Protein AF-A0A7N0SW08-F1 (afdb_monomer_lite)

Structure (mmCIF, N/CA/C/O backbone):
data_AF-A0A7N0SW08-F1
#
_entry.id   AF-A0A7N0SW08-F1
#
loop_
_atom_site.group_PDB
_atom_site.id
_atom_site.type_symbol
_atom_site.label_atom_id
_atom_site.label_alt_id
_atom_site.label_comp_id
_atom_site.label_asym_id
_atom_site.label_entity_id
_atom_site.label_seq_id
_atom_site.pdbx_PDB_ins_code
_a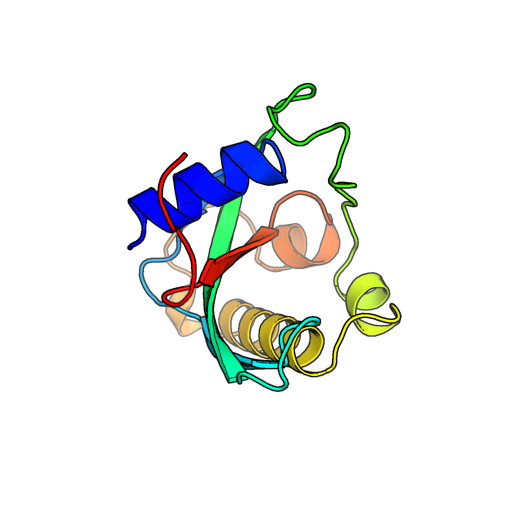tom_site.Cartn_x
_atom_site.Cartn_y
_atom_site.Cartn_z
_atom_site.occupancy
_atom_site.B_iso_or_equiv
_atom_site.auth_seq_id
_atom_site.auth_comp_id
_atom_site.auth_asym_id
_atom_site.auth_atom_id
_atom_site.pdbx_PDB_model_num
ATOM 1 N N . MET A 1 1 ? 12.854 -1.702 10.478 1.00 65.31 1 MET A N 1
ATOM 2 C CA . MET A 1 1 ? 12.070 -2.181 9.313 1.00 65.31 1 MET A CA 1
ATOM 3 C C . MET A 1 1 ? 10.790 -1.375 9.165 1.00 65.31 1 MET A C 1
ATOM 5 O O . MET A 1 1 ? 10.614 -0.785 8.113 1.00 65.31 1 MET A O 1
ATOM 9 N N . GLU A 1 2 ? 9.960 -1.267 10.205 1.00 66.75 2 GLU A N 1
ATOM 10 C CA . GLU A 1 2 ? 8.741 -0.435 10.185 1.00 66.75 2 GLU A CA 1
ATOM 11 C C . GLU A 1 2 ? 9.041 1.047 9.895 1.00 66.75 2 GLU A C 1
ATOM 13 O O . GLU A 1 2 ? 8.487 1.609 8.958 1.00 66.75 2 GLU A O 1
ATOM 18 N N . GLU A 1 3 ? 10.015 1.646 10.590 1.00 73.38 3 GLU A N 1
ATOM 19 C CA . GLU A 1 3 ? 10.443 3.034 10.329 1.00 73.38 3 GLU A CA 1
ATOM 20 C C . GLU A 1 3 ? 10.953 3.245 8.893 1.00 73.38 3 GLU A C 1
ATOM 22 O O . GLU A 1 3 ? 10.741 4.296 8.293 1.00 73.38 3 GLU A O 1
ATOM 27 N N . ALA A 1 4 ? 11.604 2.230 8.311 1.00 75.31 4 ALA A N 1
ATOM 28 C CA . ALA A 1 4 ? 12.097 2.300 6.939 1.00 75.31 4 ALA A CA 1
ATOM 29 C C . ALA A 1 4 ? 10.941 2.272 5.931 1.00 75.31 4 ALA A C 1
ATOM 31 O O . ALA A 1 4 ? 10.920 3.107 5.032 1.00 75.31 4 ALA A O 1
ATOM 32 N N . ALA A 1 5 ? 9.961 1.383 6.128 1.00 71.88 5 ALA A N 1
ATOM 33 C CA . ALA A 1 5 ? 8.755 1.308 5.305 1.00 71.88 5 ALA A CA 1
ATOM 34 C C . ALA A 1 5 ? 7.908 2.590 5.409 1.00 71.88 5 ALA A C 1
ATOM 36 O O . ALA A 1 5 ? 7.363 3.057 4.409 1.00 71.88 5 ALA A O 1
ATOM 37 N N . GLN A 1 6 ? 7.832 3.193 6.600 1.00 75.81 6 GLN A N 1
ATOM 38 C CA . GLN A 1 6 ? 7.120 4.454 6.813 1.00 75.81 6 GLN A CA 1
ATOM 39 C C . GLN A 1 6 ? 7.823 5.624 6.112 1.00 75.81 6 GLN A C 1
ATOM 41 O O . GLN A 1 6 ? 7.172 6.406 5.418 1.00 75.81 6 GLN A O 1
ATOM 46 N N . ARG A 1 7 ? 9.156 5.714 6.229 1.00 78.69 7 ARG A N 1
ATOM 47 C CA . ARG A 1 7 ? 9.948 6.730 5.524 1.00 78.69 7 ARG A CA 1
ATOM 48 C C . ARG A 1 7 ? 9.835 6.584 4.008 1.00 78.69 7 ARG A C 1
ATOM 50 O O . ARG A 1 7 ? 9.587 7.576 3.337 1.00 78.69 7 ARG A O 1
ATOM 57 N N . GLU A 1 8 ? 9.962 5.369 3.478 1.00 78.19 8 GLU A N 1
ATOM 58 C CA . GLU A 1 8 ? 9.834 5.120 2.034 1.00 78.19 8 GLU A CA 1
ATOM 59 C C . GLU A 1 8 ? 8.452 5.483 1.514 1.00 78.19 8 GLU A C 1
ATOM 61 O O . GLU A 1 8 ? 8.331 6.143 0.491 1.00 78.19 8 GLU A O 1
ATOM 66 N N . THR A 1 9 ? 7.404 5.144 2.258 1.00 79.75 9 THR A N 1
ATOM 67 C CA . THR A 1 9 ? 6.043 5.489 1.849 1.00 79.75 9 THR A CA 1
ATOM 68 C C . THR A 1 9 ? 5.814 7.009 1.828 1.00 79.75 9 THR A C 1
ATOM 70 O O . THR A 1 9 ? 5.134 7.529 0.939 1.00 79.75 9 THR A O 1
ATOM 73 N N . SER A 1 10 ? 6.431 7.744 2.755 1.00 81.12 10 SER A N 1
ATOM 74 C CA . SER A 1 10 ? 6.435 9.210 2.743 1.00 81.12 10 SER A CA 1
ATOM 75 C C . SER A 1 10 ? 7.232 9.776 1.558 1.00 81.12 10 SER A C 1
ATOM 77 O O . SER A 1 10 ? 6.755 10.672 0.863 1.00 81.12 10 SER A O 1
ATOM 79 N N . GLU A 1 11 ? 8.413 9.226 1.271 1.00 81.62 11 GLU A N 1
ATOM 80 C CA . GLU A 1 11 ? 9.281 9.679 0.176 1.00 81.62 11 GLU A CA 1
ATOM 81 C C . GLU A 1 11 ? 8.678 9.395 -1.209 1.00 81.62 11 GLU A C 1
ATOM 83 O O . GLU A 1 11 ? 8.686 10.285 -2.061 1.00 81.62 11 GLU A O 1
ATOM 88 N N . GLU A 1 12 ? 8.112 8.201 -1.416 1.00 79.00 12 GLU A N 1
ATOM 89 C CA . GLU A 1 12 ? 7.611 7.719 -2.711 1.00 79.00 12 GLU A CA 1
ATOM 90 C C . GLU A 1 12 ? 6.157 8.115 -2.996 1.00 79.00 12 GLU A C 1
ATOM 92 O O . GLU A 1 12 ? 5.792 8.375 -4.147 1.00 79.00 12 GLU A O 1
ATOM 97 N N . ALA A 1 13 ? 5.314 8.149 -1.962 1.00 78.62 13 ALA A N 1
ATOM 98 C CA . ALA A 1 13 ? 3.874 8.355 -2.101 1.00 78.62 13 ALA A CA 1
ATOM 99 C C . ALA A 1 13 ? 3.333 9.510 -1.250 1.00 78.62 13 ALA A C 1
ATOM 101 O O . ALA A 1 13 ? 2.165 9.870 -1.405 1.00 78.62 13 ALA A O 1
ATOM 102 N N . GLY A 1 14 ? 4.133 10.115 -0.369 1.00 83.31 14 GLY A N 1
ATOM 103 C CA . GLY A 1 14 ? 3.680 11.224 0.469 1.00 83.31 14 GLY A CA 1
ATOM 104 C C . GLY A 1 14 ? 2.534 10.848 1.398 1.00 83.31 14 GLY A C 1
ATOM 105 O O . GLY A 1 14 ? 1.667 11.686 1.632 1.00 83.31 14 GLY A O 1
ATOM 106 N N . VAL A 1 15 ? 2.458 9.595 1.852 1.00 83.25 15 VAL A N 1
ATOM 107 C CA . VAL A 1 15 ? 1.436 9.159 2.811 1.00 83.25 15 VAL A CA 1
ATOM 108 C C . VAL A 1 15 ? 2.094 8.669 4.093 1.00 83.25 15 VAL A C 1
ATOM 110 O O . VAL A 1 15 ? 3.158 8.050 4.070 1.00 83.25 15 VAL A O 1
ATOM 113 N N . ALA A 1 16 ? 1.461 8.975 5.217 1.00 81.44 16 ALA A N 1
ATOM 114 C CA . ALA A 1 16 ? 1.899 8.577 6.540 1.00 81.44 16 ALA A CA 1
ATOM 115 C C . ALA A 1 16 ? 0.733 7.948 7.300 1.00 81.44 16 ALA A C 1
ATOM 117 O O . ALA A 1 16 ? -0.443 8.223 7.050 1.00 81.44 16 ALA A O 1
ATOM 118 N N . GLY A 1 17 ? 1.072 7.078 8.241 1.00 79.12 17 GLY A N 1
ATOM 119 C CA . GLY A 1 17 ? 0.083 6.491 9.121 1.00 79.12 17 GLY A CA 1
ATOM 120 C C . GLY A 1 17 ? 0.603 5.307 9.907 1.00 79.12 17 GLY A C 1
ATOM 121 O O . GLY A 1 17 ? 1.812 5.185 10.126 1.00 79.12 17 GLY A O 1
ATOM 122 N N . GLU A 1 18 ? -0.319 4.462 10.350 1.00 78.19 18 GLU A N 1
ATOM 123 C CA . GLU A 1 18 ? -0.028 3.348 11.244 1.00 78.19 18 GLU A CA 1
ATOM 124 C C . GLU A 1 18 ? 0.221 2.067 10.447 1.00 78.19 18 GLU A C 1
ATOM 126 O O . GLU A 1 18 ? -0.656 1.574 9.736 1.00 78.19 18 GLU A O 1
ATOM 131 N N . LEU A 1 19 ? 1.433 1.522 10.560 1.00 74.00 19 LEU A N 1
ATOM 132 C CA . LEU A 1 19 ? 1.746 0.197 10.032 1.00 74.00 19 LEU A CA 1
ATOM 133 C C . LEU A 1 19 ? 1.152 -0.869 10.953 1.00 74.00 19 LEU A C 1
ATOM 135 O O . LEU A 1 19 ? 1.274 -0.784 12.177 1.00 74.00 19 LEU A O 1
ATOM 139 N N . ASP A 1 20 ? 0.556 -1.904 10.369 1.00 72.50 20 ASP A N 1
ATOM 140 C CA . ASP A 1 20 ? 0.247 -3.113 11.129 1.00 72.50 20 ASP A CA 1
ATOM 141 C C . ASP A 1 20 ? 1.564 -3.775 11.573 1.00 72.50 20 ASP A C 1
ATOM 143 O O . ASP A 1 20 ? 2.520 -3.891 10.798 1.00 72.50 20 ASP A O 1
ATOM 147 N N . ARG A 1 21 ? 1.598 -4.245 12.824 1.00 68.12 21 ARG A N 1
ATOM 148 C CA . ARG A 1 21 ? 2.751 -4.941 13.417 1.00 68.12 21 ARG A CA 1
ATOM 149 C C . ARG A 1 21 ? 3.084 -6.232 12.675 1.00 68.12 21 ARG A C 1
ATOM 151 O O . ARG A 1 21 ? 4.213 -6.716 12.729 1.00 68.12 21 ARG A O 1
ATOM 158 N N . GLU A 1 22 ? 2.105 -6.828 11.997 1.00 75.44 22 GLU A N 1
ATOM 159 C CA . GLU A 1 22 ? 2.319 -8.041 11.219 1.00 75.44 22 GLU A CA 1
ATOM 160 C C . GLU A 1 22 ? 2.381 -7.768 9.720 1.00 75.44 22 GLU A C 1
ATOM 162 O O . GLU A 1 22 ? 1.379 -7.460 9.074 1.00 75.44 22 GLU A O 1
ATOM 167 N N . ARG A 1 23 ? 3.562 -8.021 9.143 1.00 79.56 23 ARG A N 1
ATOM 168 C CA . ARG A 1 23 ? 3.755 -8.072 7.689 1.00 79.56 23 ARG A CA 1
ATOM 169 C C . ARG A 1 23 ? 2.736 -9.001 7.024 1.00 79.56 23 ARG A C 1
ATOM 171 O O . ARG A 1 23 ? 2.409 -10.070 7.548 1.00 79.56 23 ARG A O 1
ATOM 178 N N . LEU A 1 24 ? 2.300 -8.632 5.824 1.00 79.44 24 LEU A N 1
ATOM 179 C CA . LEU A 1 24 ? 1.425 -9.474 5.004 1.00 79.44 24 LEU A CA 1
ATOM 180 C C . LEU A 1 24 ? 2.165 -10.706 4.488 1.00 79.44 24 LEU A C 1
ATOM 182 O O . LEU A 1 24 ? 1.588 -11.784 4.370 1.00 79.44 24 LEU A O 1
ATOM 186 N N . GLY A 1 25 ? 3.452 -10.544 4.189 1.00 81.38 25 GLY A N 1
ATOM 187 C CA . GLY A 1 25 ? 4.271 -11.591 3.607 1.00 81.38 25 GLY A CA 1
ATOM 188 C C . GLY A 1 25 ? 5.523 -11.041 2.940 1.00 81.38 25 GLY A C 1
ATOM 189 O O . GLY A 1 25 ? 5.885 -9.872 3.099 1.00 81.38 25 GLY A O 1
ATOM 190 N N . LYS A 1 26 ? 6.181 -11.927 2.199 1.00 83.25 26 LYS A N 1
ATOM 191 C CA . LYS A 1 26 ? 7.357 -11.634 1.388 1.00 83.25 26 LYS A CA 1
ATOM 192 C C . LYS A 1 26 ? 7.035 -11.982 -0.056 1.00 83.25 26 LYS A C 1
ATOM 194 O O . LYS A 1 26 ? 6.574 -13.091 -0.321 1.00 83.25 26 LYS A O 1
ATOM 199 N N . TRP A 1 27 ? 7.308 -11.061 -0.967 1.00 82.19 27 TRP A N 1
ATOM 200 C CA . TRP A 1 27 ? 7.123 -11.266 -2.396 1.00 82.19 27 TRP A CA 1
ATOM 201 C C . TRP A 1 27 ? 8.432 -11.044 -3.131 1.00 82.19 27 TRP A C 1
ATOM 203 O O . TRP A 1 27 ? 9.118 -10.047 -2.919 1.00 82.19 27 TRP A O 1
ATOM 213 N N . CYS A 1 28 ? 8.763 -11.976 -4.018 1.00 74.81 28 CYS A N 1
ATOM 214 C CA . CYS A 1 28 ? 9.925 -11.843 -4.879 1.00 74.81 28 CYS A CA 1
ATOM 215 C C . CYS A 1 28 ? 9.505 -11.175 -6.191 1.00 74.81 28 CYS A C 1
ATOM 217 O O . CYS A 1 28 ? 8.587 -11.650 -6.865 1.00 74.81 28 CYS A O 1
ATOM 219 N N . TYR A 1 29 ? 10.192 -10.104 -6.579 1.00 72.50 29 TYR A N 1
ATOM 220 C CA . TYR A 1 29 ? 10.012 -9.459 -7.877 1.00 72.50 29 TYR A CA 1
ATOM 221 C C . TYR A 1 29 ? 11.340 -9.382 -8.622 1.00 72.50 29 TYR A C 1
ATOM 223 O O . TYR A 1 29 ? 12.410 -9.302 -8.029 1.00 72.50 29 TYR A O 1
ATOM 231 N N . LYS A 1 30 ? 11.286 -9.438 -9.952 1.00 65.06 30 LYS A N 1
ATOM 232 C CA . LYS A 1 30 ? 12.488 -9.307 -10.779 1.00 65.06 30 LYS A CA 1
ATOM 233 C C . LYS A 1 30 ? 12.762 -7.830 -11.034 1.00 65.06 30 LYS A C 1
ATOM 235 O O . LYS A 1 30 ? 11.891 -7.126 -11.546 1.00 65.06 30 LYS A O 1
ATOM 240 N N . GLY A 1 31 ? 13.961 -7.376 -10.678 1.00 62.50 31 GLY A N 1
ATOM 241 C CA . GLY A 1 31 ? 14.428 -6.027 -10.982 1.00 62.50 31 GLY A CA 1
ATOM 242 C C . GLY A 1 31 ? 14.623 -5.841 -12.488 1.00 62.50 31 GLY A C 1
ATOM 243 O O . GLY A 1 31 ? 14.931 -6.795 -13.207 1.00 62.50 31 GLY A O 1
ATOM 244 N N . LYS A 1 32 ? 14.454 -4.605 -12.977 1.00 55.78 32 LYS A N 1
ATOM 245 C CA . LYS A 1 32 ? 14.555 -4.284 -14.413 1.00 55.78 32 LYS A CA 1
ATOM 246 C C . LYS A 1 32 ? 15.954 -4.509 -14.993 1.00 55.78 32 LYS A C 1
ATOM 248 O O . LYS A 1 32 ? 16.064 -4.705 -16.197 1.00 55.78 32 LYS A O 1
ATOM 253 N N . THR A 1 33 ? 16.999 -4.469 -14.168 1.00 54.31 33 THR A N 1
ATOM 254 C CA . THR A 1 33 ? 18.351 -4.262 -14.697 1.00 54.31 33 THR A CA 1
ATOM 255 C C . THR A 1 33 ? 19.143 -5.550 -14.912 1.00 54.31 33 THR A C 1
ATOM 257 O O . THR A 1 33 ? 19.842 -5.611 -15.905 1.00 54.31 33 THR A O 1
ATOM 260 N N . ASN A 1 34 ? 19.019 -6.602 -14.088 1.00 55.84 34 ASN A N 1
ATOM 261 C CA . ASN A 1 34 ? 19.964 -7.740 -14.162 1.00 55.84 34 ASN A CA 1
ATOM 262 C C . ASN A 1 34 ? 19.367 -9.137 -13.879 1.00 55.84 34 ASN A C 1
ATOM 264 O O . ASN A 1 34 ? 20.103 -10.068 -13.566 1.00 55.84 34 ASN A O 1
ATOM 268 N N . GLY A 1 35 ? 18.040 -9.318 -13.917 1.00 56.81 35 GLY A N 1
ATOM 269 C CA . GLY A 1 35 ? 17.426 -10.610 -13.550 1.00 56.81 35 GLY A CA 1
ATOM 270 C C . GLY A 1 35 ? 17.584 -10.981 -12.066 1.00 56.81 35 GLY A C 1
ATOM 271 O O . GLY A 1 35 ? 17.217 -12.085 -11.660 1.00 56.81 35 GLY A O 1
ATOM 272 N N . ILE A 1 36 ? 18.090 -10.046 -11.258 1.00 61.91 36 ILE A N 1
ATOM 273 C CA . ILE A 1 36 ? 18.183 -10.154 -9.806 1.00 61.91 36 ILE A CA 1
ATOM 274 C C . ILE A 1 36 ? 16.757 -10.208 -9.259 1.00 61.91 36 ILE A C 1
ATOM 276 O O . ILE A 1 36 ? 15.904 -9.380 -9.596 1.00 61.91 36 ILE A O 1
ATOM 280 N N . SER A 1 37 ? 16.488 -11.241 -8.465 1.00 65.06 37 SER A N 1
ATOM 281 C CA . SER A 1 37 ? 15.238 -11.355 -7.723 1.00 65.06 37 SER A CA 1
ATOM 282 C C . SER A 1 37 ? 15.387 -10.543 -6.444 1.00 65.06 37 SER A C 1
ATOM 284 O O . SER A 1 37 ? 16.209 -10.877 -5.597 1.00 65.06 37 SER A O 1
ATOM 286 N N . HIS A 1 38 ? 14.621 -9.466 -6.347 1.00 71.38 38 HIS A N 1
ATOM 287 C CA . HIS A 1 38 ? 14.498 -8.643 -5.155 1.00 71.38 38 HIS A CA 1
ATOM 288 C C . HIS A 1 38 ? 13.409 -9.225 -4.264 1.00 71.38 38 HIS A C 1
ATOM 290 O O . HIS A 1 38 ? 12.412 -9.762 -4.758 1.00 71.38 38 HIS A O 1
ATOM 296 N N . GLU A 1 39 ? 13.596 -9.115 -2.955 1.00 74.19 39 GLU A N 1
ATOM 297 C CA . GLU A 1 39 ? 12.607 -9.529 -1.971 1.00 74.19 39 GLU A CA 1
ATOM 298 C C . GLU A 1 39 ? 11.992 -8.284 -1.340 1.00 74.19 39 GLU A C 1
ATOM 300 O O . GLU A 1 39 ? 12.646 -7.570 -0.583 1.00 74.19 39 GLU A O 1
ATOM 305 N N . GLY A 1 40 ? 10.722 -8.039 -1.659 1.00 74.19 40 GLY A N 1
ATOM 306 C CA . GLY A 1 40 ? 9.924 -6.987 -1.052 1.00 74.19 40 GLY A CA 1
ATOM 307 C C . GLY A 1 40 ? 9.086 -7.545 0.092 1.00 74.19 40 GLY A C 1
ATOM 308 O O . GLY A 1 40 ? 8.328 -8.506 -0.085 1.00 74.19 40 GLY A O 1
ATOM 309 N N . TYR A 1 41 ? 9.189 -6.931 1.264 1.00 78.94 41 TYR A N 1
ATOM 310 C CA . TYR A 1 41 ? 8.242 -7.167 2.353 1.00 78.94 41 TYR A CA 1
ATOM 311 C C . TYR A 1 41 ? 7.094 -6.179 2.239 1.00 78.94 41 TYR A C 1
ATOM 313 O O . TYR A 1 41 ? 7.354 -4.992 2.079 1.00 78.94 41 TYR A O 1
ATOM 321 N N . MET A 1 42 ? 5.850 -6.658 2.341 1.00 81.00 42 MET A N 1
ATOM 322 C CA . MET A 1 42 ? 4.673 -5.783 2.299 1.00 81.00 42 MET A CA 1
ATOM 323 C C . MET A 1 42 ? 4.048 -5.656 3.678 1.00 81.00 42 MET A C 1
ATOM 325 O O . MET A 1 42 ? 3.806 -6.663 4.358 1.00 81.00 42 MET A O 1
ATOM 329 N N . TYR A 1 43 ? 3.732 -4.422 4.043 1.00 77.69 43 TYR A N 1
ATOM 330 C CA . TYR A 1 43 ? 3.030 -4.084 5.269 1.00 77.69 43 TYR A CA 1
ATOM 331 C C . TYR A 1 43 ? 1.711 -3.377 4.940 1.00 77.69 43 TYR A C 1
ATOM 333 O O . TYR A 1 43 ? 1.685 -2.538 4.034 1.00 77.69 43 TYR A O 1
ATOM 341 N N . PRO A 1 44 ? 0.617 -3.696 5.657 1.00 79.25 44 PRO A N 1
ATOM 342 C CA . PRO A 1 44 ? -0.571 -2.857 5.64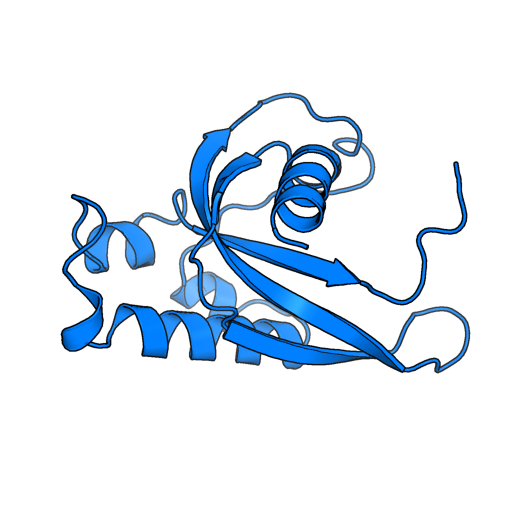2 1.00 79.25 44 PRO A CA 1
ATOM 343 C C . PRO A 1 44 ? -0.216 -1.528 6.303 1.00 79.25 44 PRO A C 1
ATOM 345 O O . PRO A 1 44 ? 0.196 -1.519 7.464 1.00 79.25 44 PRO A O 1
ATOM 348 N N . LEU A 1 45 ? -0.383 -0.425 5.583 1.00 79.88 45 LEU A N 1
ATOM 349 C CA . LEU A 1 45 ? -0.322 0.911 6.159 1.00 79.88 45 LEU A CA 1
ATOM 350 C C . LEU A 1 45 ? -1.727 1.505 6.182 1.00 79.88 45 LEU A C 1
ATOM 352 O O . LEU A 1 45 ? -2.329 1.716 5.127 1.00 79.88 45 LEU A O 1
ATOM 356 N N . PHE A 1 46 ? -2.214 1.803 7.382 1.00 79.25 46 PHE A N 1
ATOM 357 C CA . PHE A 1 46 ? -3.407 2.607 7.596 1.00 79.25 46 PHE A CA 1
ATOM 358 C C . PHE A 1 46 ? -3.033 4.068 7.449 1.00 79.25 46 PHE A C 1
ATOM 360 O O . PHE A 1 46 ? -2.388 4.635 8.326 1.00 79.25 46 PHE A O 1
ATOM 367 N N . VAL A 1 47 ? -3.407 4.664 6.324 1.00 79.38 47 VAL A N 1
ATOM 368 C CA . VAL A 1 47 ? -3.066 6.051 6.024 1.00 79.38 47 VAL A CA 1
ATOM 369 C C . VAL A 1 47 ? -3.933 6.969 6.873 1.00 79.38 47 VAL A C 1
ATOM 371 O O . VAL A 1 47 ? -5.156 6.982 6.743 1.00 79.38 47 VAL A O 1
ATOM 374 N N . THR A 1 48 ? -3.283 7.724 7.753 1.00 78.19 48 THR A N 1
ATOM 375 C CA . THR A 1 48 ? -3.919 8.737 8.601 1.00 78.19 48 THR A CA 1
ATOM 376 C C . THR A 1 48 ? -3.672 10.141 8.069 1.00 78.19 48 THR A C 1
ATOM 378 O O . THR A 1 48 ? -4.487 11.028 8.308 1.00 78.19 48 THR A O 1
ATOM 381 N N . ASP A 1 49 ? -2.580 10.332 7.325 1.00 80.81 49 ASP A N 1
ATOM 382 C CA . ASP A 1 49 ? -2.189 11.612 6.755 1.00 80.81 49 ASP A CA 1
ATOM 383 C C . ASP A 1 49 ? -1.665 11.446 5.323 1.00 80.81 49 ASP A C 1
ATOM 385 O O . ASP A 1 49 ? -0.971 10.481 4.988 1.00 80.81 49 ASP A O 1
ATOM 389 N N . GLN A 1 50 ? -2.010 12.399 4.461 1.00 85.50 50 GLN A N 1
ATOM 390 C CA . GLN A 1 50 ? -1.530 12.452 3.087 1.00 85.50 50 GLN A CA 1
ATOM 391 C C . GLN A 1 50 ? -1.040 13.858 2.756 1.00 85.50 50 GLN A C 1
ATOM 393 O O . GLN A 1 50 ? -1.775 14.839 2.841 1.00 85.50 50 GLN A O 1
ATOM 398 N N . SER A 1 51 ? 0.194 13.947 2.283 1.00 82.50 51 SER A N 1
ATOM 399 C CA . SER A 1 51 ? 0.759 15.178 1.754 1.00 82.50 51 SER A CA 1
ATOM 400 C C . SER A 1 51 ? 0.410 15.348 0.273 1.00 82.50 51 SER A C 1
ATOM 402 O O . SER A 1 51 ? 0.401 14.393 -0.517 1.00 82.50 51 SER A O 1
ATOM 404 N N . GLU A 1 52 ? 0.125 16.588 -0.128 1.00 79.50 52 GLU A N 1
ATOM 405 C CA . GLU A 1 52 ? -0.077 16.959 -1.535 1.00 79.50 52 GLU A CA 1
ATOM 406 C C . GLU A 1 52 ? 1.250 17.075 -2.298 1.00 79.50 52 GLU A C 1
ATOM 408 O O . GLU A 1 52 ? 1.274 16.964 -3.525 1.00 79.50 52 GLU A O 1
ATOM 413 N N . THR A 1 53 ? 2.360 17.268 -1.586 1.00 77.50 53 THR A N 1
ATOM 414 C CA . THR A 1 53 ? 3.723 17.376 -2.121 1.00 77.50 53 THR A CA 1
ATOM 415 C C . THR A 1 53 ? 4.642 16.402 -1.397 1.00 77.50 53 THR A C 1
ATOM 417 O O . THR A 1 53 ? 4.648 16.382 -0.170 1.00 77.50 53 THR A O 1
ATOM 420 N N . TRP A 1 54 ? 5.428 15.622 -2.138 1.00 85.62 54 TRP A N 1
ATOM 421 C CA . TRP A 1 54 ? 6.388 14.669 -1.577 1.00 85.62 54 TRP A CA 1
ATOM 422 C C . TRP A 1 54 ? 7.655 14.585 -2.444 1.00 85.62 54 TRP A C 1
ATOM 424 O O . TRP A 1 54 ? 7.600 14.983 -3.614 1.00 85.62 54 TRP A O 1
ATOM 434 N N . PRO A 1 55 ? 8.787 14.106 -1.890 1.00 75.31 55 PRO A N 1
ATOM 435 C CA . PRO A 1 55 ? 10.097 14.142 -2.547 1.00 75.31 55 PRO A CA 1
ATOM 436 C C . PRO A 1 55 ? 10.115 13.523 -3.953 1.00 75.31 55 PRO A C 1
ATOM 438 O O . PRO A 1 55 ? 10.677 14.115 -4.873 1.00 75.31 55 PRO A O 1
ATOM 441 N N . GLU A 1 56 ? 9.434 12.390 -4.154 1.00 82.06 56 GLU A N 1
ATOM 442 C CA . GLU A 1 56 ? 9.378 11.683 -5.443 1.00 82.06 56 GLU A CA 1
ATOM 443 C C . GLU A 1 56 ? 8.120 11.963 -6.280 1.00 82.06 56 GLU A C 1
ATOM 445 O O . GLU A 1 56 ? 7.821 11.241 -7.232 1.00 82.06 56 GLU A O 1
ATOM 450 N N . LYS A 1 57 ? 7.363 13.029 -5.997 1.00 76.50 57 LYS A N 1
ATOM 451 C CA . LYS A 1 57 ? 6.118 13.332 -6.736 1.00 76.50 57 LYS A CA 1
ATOM 452 C C . LYS A 1 57 ? 6.313 13.473 -8.251 1.00 76.50 57 LYS A C 1
ATOM 454 O O . LYS A 1 57 ? 5.385 13.248 -9.023 1.00 76.50 57 LYS A O 1
ATOM 459 N N . ASN A 1 58 ? 7.519 13.835 -8.681 1.00 77.00 58 ASN A N 1
ATOM 460 C CA . ASN A 1 58 ? 7.865 13.985 -10.095 1.00 77.00 58 ASN A CA 1
ATOM 461 C C . ASN A 1 58 ? 8.252 12.659 -10.777 1.00 77.00 58 ASN A C 1
ATOM 463 O O . ASN A 1 58 ? 8.282 12.593 -12.003 1.00 77.00 58 ASN A O 1
ATOM 467 N N . THR A 1 59 ? 8.555 11.612 -10.007 1.00 73.25 59 THR A N 1
ATOM 468 C CA . THR A 1 59 ? 9.004 10.296 -10.498 1.00 73.25 59 THR A CA 1
ATOM 469 C C . THR A 1 59 ? 7.989 9.184 -10.228 1.00 73.25 59 THR A C 1
ATOM 471 O O . THR A 1 59 ? 8.012 8.153 -10.905 1.00 73.25 59 THR A O 1
ATOM 474 N N . ARG A 1 60 ? 7.073 9.388 -9.275 1.00 75.44 60 ARG A N 1
ATOM 475 C CA . ARG A 1 60 ? 6.067 8.420 -8.826 1.00 75.44 60 ARG A CA 1
ATOM 476 C C . ARG A 1 60 ? 4.664 9.013 -8.923 1.00 75.44 60 ARG A C 1
ATOM 478 O O . ARG A 1 60 ? 4.412 10.131 -8.485 1.00 75.44 60 ARG A O 1
ATOM 485 N N . ILE A 1 61 ? 3.726 8.228 -9.451 1.00 74.44 61 ILE A N 1
ATOM 486 C CA . ILE A 1 61 ? 2.305 8.591 -9.490 1.00 74.44 61 ILE A CA 1
ATOM 487 C C . ILE A 1 61 ? 1.594 7.851 -8.358 1.00 74.44 61 ILE A C 1
ATOM 489 O O . ILE A 1 61 ? 1.558 6.621 -8.350 1.00 74.44 61 ILE A O 1
ATOM 493 N N . ARG A 1 62 ? 0.999 8.603 -7.428 1.00 82.31 62 ARG A N 1
ATOM 494 C CA . ARG A 1 62 ? 0.078 8.059 -6.424 1.00 82.31 62 ARG A CA 1
ATOM 495 C C . ARG A 1 62 ? -1.323 7.984 -7.016 1.00 82.31 62 ARG A C 1
ATOM 497 O O . ARG A 1 62 ? -1.855 8.997 -7.466 1.00 82.31 62 ARG A O 1
ATOM 504 N N . ILE A 1 63 ? -1.928 6.802 -6.966 1.00 79.19 63 ILE A N 1
ATOM 505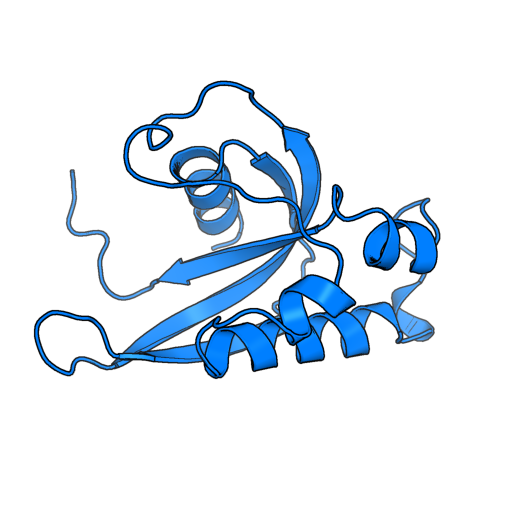 C CA . ILE A 1 63 ? -3.320 6.590 -7.358 1.00 79.19 63 ILE A CA 1
ATOM 506 C C . ILE A 1 63 ? -4.021 5.875 -6.211 1.00 79.19 63 ILE A C 1
ATOM 508 O O . ILE A 1 63 ? -3.602 4.795 -5.799 1.00 79.19 63 ILE A O 1
ATOM 512 N N . TRP A 1 64 ? -5.086 6.488 -5.710 1.00 80.94 64 TRP A N 1
ATOM 513 C CA . TRP A 1 64 ? -6.028 5.838 -4.812 1.00 80.94 64 TRP A CA 1
ATOM 514 C C . TRP A 1 64 ? -6.997 5.009 -5.647 1.00 80.94 64 TRP A C 1
ATOM 516 O O . TRP A 1 64 ? -7.573 5.512 -6.612 1.00 80.94 64 TRP A O 1
ATOM 526 N N . MET A 1 65 ? -7.129 3.730 -5.317 1.00 77.00 65 MET A N 1
ATOM 527 C CA . MET A 1 65 ? -7.962 2.793 -6.063 1.00 77.00 65 MET A CA 1
ATOM 528 C C . MET A 1 65 ? -8.777 1.965 -5.085 1.00 77.00 65 MET A C 1
ATOM 530 O O . MET A 1 65 ? -8.290 1.583 -4.018 1.00 77.00 65 MET A O 1
ATOM 534 N N . LYS A 1 66 ? -10.009 1.637 -5.466 1.00 80.19 66 LYS A N 1
ATOM 535 C CA . LYS A 1 66 ? -10.788 0.638 -4.733 1.00 80.19 66 LYS A CA 1
ATOM 536 C C . LYS A 1 66 ? -10.174 -0.738 -4.928 1.00 80.19 66 LYS A C 1
ATOM 538 O O . LYS A 1 66 ? -9.529 -1.009 -5.940 1.00 80.19 66 LYS A O 1
ATOM 543 N N . VAL A 1 67 ? -10.440 -1.642 -3.992 1.00 77.00 67 VAL A N 1
ATOM 544 C CA . VAL A 1 67 ? -9.938 -3.019 -4.067 1.00 77.00 67 VAL A CA 1
ATOM 545 C C . VAL A 1 67 ? -10.318 -3.712 -5.379 1.00 77.00 67 VAL A C 1
ATOM 547 O O . VAL A 1 67 ? -9.471 -4.356 -5.998 1.00 77.00 67 VAL A O 1
ATOM 550 N N . ASP A 1 68 ? -11.550 -3.537 -5.851 1.00 79.94 68 ASP A N 1
ATOM 551 C CA . ASP A 1 68 ? -11.995 -4.157 -7.102 1.00 79.94 68 ASP A CA 1
ATOM 552 C C . ASP A 1 68 ? -11.299 -3.557 -8.335 1.00 79.94 68 ASP A C 1
ATOM 554 O O . ASP A 1 68 ? -10.940 -4.280 -9.267 1.00 79.94 68 ASP A O 1
ATOM 558 N N . GLU A 1 69 ? -11.016 -2.253 -8.319 1.00 81.88 69 GLU A N 1
ATOM 559 C CA . GLU A 1 69 ? -10.258 -1.579 -9.382 1.00 81.88 69 GLU A CA 1
ATOM 560 C C . GLU A 1 69 ? -8.792 -2.021 -9.374 1.00 81.88 69 GLU A C 1
ATOM 562 O O . GLU A 1 69 ? -8.202 -2.297 -10.420 1.00 81.88 69 GLU A O 1
ATOM 567 N N . ALA A 1 70 ? -8.208 -2.154 -8.183 1.00 81.44 70 ALA A N 1
ATOM 568 C CA . ALA A 1 70 ? -6.853 -2.636 -7.994 1.00 81.44 70 ALA A CA 1
ATOM 569 C C . ALA A 1 70 ? -6.712 -4.090 -8.490 1.00 81.44 70 ALA A C 1
ATOM 571 O O . ALA A 1 70 ? -5.761 -4.408 -9.209 1.00 81.44 70 ALA A O 1
ATOM 572 N N . ARG A 1 71 ? -7.697 -4.961 -8.235 1.00 80.19 71 ARG A N 1
ATOM 573 C CA . ARG A 1 71 ? -7.749 -6.324 -8.803 1.00 80.19 71 ARG A CA 1
ATOM 574 C C . ARG A 1 71 ? -7.767 -6.325 -10.334 1.00 80.19 71 ARG A C 1
ATOM 576 O O . ARG A 1 71 ? -7.042 -7.109 -10.963 1.00 80.19 71 ARG A O 1
ATOM 583 N N . ALA A 1 72 ? -8.566 -5.437 -10.923 1.00 83.75 72 ALA A N 1
ATOM 584 C CA . ALA A 1 72 ? -8.725 -5.309 -12.370 1.00 83.75 72 ALA A CA 1
ATOM 585 C C . ALA A 1 72 ? -7.522 -4.648 -13.070 1.00 83.75 72 ALA A C 1
ATOM 587 O O . ALA A 1 72 ? -7.299 -4.875 -14.258 1.00 83.75 72 ALA A O 1
ATOM 588 N N . SER A 1 73 ? -6.721 -3.864 -12.347 1.00 80.06 73 SER A N 1
ATOM 589 C CA . SER A 1 73 ? -5.561 -3.154 -12.894 1.00 80.06 73 SER A CA 1
ATOM 590 C C . SER A 1 73 ? -4.482 -4.086 -13.473 1.00 80.06 73 SER A C 1
ATOM 592 O O . SER A 1 73 ? -4.383 -5.269 -13.130 1.00 80.06 73 SER A O 1
ATOM 594 N N . ASN A 1 74 ? -3.597 -3.545 -14.314 1.00 80.75 74 ASN A N 1
ATOM 595 C CA . ASN A 1 74 ? -2.460 -4.281 -14.881 1.00 80.75 74 ASN A CA 1
ATOM 596 C C . ASN A 1 74 ? -1.239 -4.331 -13.935 1.00 80.75 74 ASN A C 1
ATOM 598 O O . ASN A 1 74 ? -0.092 -4.249 -14.375 1.00 80.75 74 ASN A O 1
ATOM 602 N N . MET A 1 75 ? -1.475 -4.412 -12.621 1.00 79.19 75 MET A N 1
ATOM 603 C CA . MET A 1 75 ? -0.400 -4.555 -11.641 1.00 79.19 75 MET A CA 1
ATOM 604 C C . MET A 1 75 ? 0.314 -5.912 -11.775 1.00 79.19 75 MET A C 1
ATOM 606 O O . MET A 1 75 ? -0.316 -6.912 -12.142 1.00 79.19 75 MET A O 1
ATOM 610 N N . PRO A 1 76 ? 1.615 -5.984 -11.432 1.00 78.69 76 PRO A N 1
ATOM 611 C CA . PRO A 1 76 ? 2.353 -7.241 -11.382 1.00 78.69 76 PRO A CA 1
ATOM 612 C C . PRO A 1 76 ? 1.663 -8.290 -10.502 1.00 78.69 76 PRO A C 1
ATOM 614 O O . PRO A 1 76 ? 1.072 -7.966 -9.471 1.00 78.69 76 PRO A O 1
ATOM 617 N N . SER A 1 77 ? 1.789 -9.569 -10.866 1.00 81.94 77 SER A N 1
ATOM 618 C CA . SER A 1 77 ? 1.134 -10.682 -10.159 1.00 81.94 77 SER A CA 1
ATOM 619 C C . SER A 1 77 ? 1.460 -10.728 -8.664 1.00 81.94 77 SER A C 1
ATOM 621 O O . SER A 1 77 ? 0.579 -11.009 -7.857 1.00 81.94 77 SER A O 1
ATOM 623 N N . TRP A 1 78 ? 2.694 -10.400 -8.280 1.00 80.62 78 TRP A N 1
ATOM 624 C CA . TRP A 1 78 ? 3.108 -10.343 -6.879 1.00 80.62 78 TRP A CA 1
ATOM 625 C C . TRP A 1 78 ? 2.371 -9.249 -6.090 1.00 80.62 78 TRP A C 1
ATOM 627 O O . TRP A 1 78 ? 1.999 -9.467 -4.942 1.00 80.62 78 TRP A O 1
ATOM 637 N N . MET A 1 79 ? 2.082 -8.106 -6.716 1.00 79.56 79 MET A N 1
ATOM 638 C CA . MET A 1 79 ? 1.364 -6.996 -6.085 1.00 79.56 79 MET A CA 1
ATOM 639 C C . MET A 1 79 ? -0.122 -7.333 -5.932 1.00 79.56 79 MET A C 1
ATOM 641 O O . MET A 1 79 ? -0.716 -7.062 -4.892 1.00 79.56 79 MET A O 1
ATOM 645 N N . LYS A 1 80 ? -0.701 -8.036 -6.917 1.00 83.12 80 LYS A N 1
ATOM 646 C CA . LYS A 1 80 ? -2.057 -8.597 -6.799 1.00 83.12 80 LYS A CA 1
ATOM 647 C C . LYS A 1 80 ? -2.155 -9.619 -5.664 1.00 83.12 80 LYS A C 1
ATOM 649 O O . LYS A 1 80 ? -3.112 -9.595 -4.904 1.00 83.12 80 LYS A O 1
ATOM 654 N N . GLN A 1 81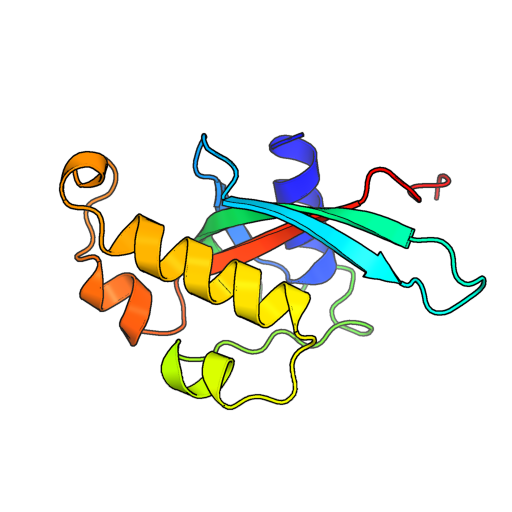 ? -1.154 -10.486 -5.506 1.00 84.81 81 GLN A N 1
ATOM 655 C CA . GLN A 1 81 ? -1.117 -11.443 -4.395 1.00 84.81 81 GLN A CA 1
ATOM 656 C C . GLN A 1 81 ? -0.998 -10.751 -3.031 1.00 84.81 81 GLN A C 1
ATOM 658 O O . GLN A 1 81 ? -1.652 -11.176 -2.082 1.00 84.81 81 GLN A O 1
ATOM 663 N N . ALA A 1 82 ? -0.201 -9.683 -2.929 1.00 83.56 82 ALA A N 1
ATOM 664 C CA . ALA A 1 82 ? -0.114 -8.875 -1.714 1.00 83.56 82 ALA A CA 1
ATOM 665 C C . ALA A 1 82 ? -1.451 -8.205 -1.369 1.00 83.56 82 ALA A C 1
ATOM 667 O O . ALA A 1 82 ? -1.869 -8.235 -0.211 1.00 83.56 82 ALA A O 1
ATOM 668 N N . LEU A 1 83 ? -2.153 -7.683 -2.378 1.00 83.81 83 LEU A N 1
ATOM 669 C CA . LEU A 1 83 ? -3.499 -7.139 -2.228 1.00 83.81 83 LEU A CA 1
ATOM 670 C C . LEU A 1 83 ? -4.497 -8.200 -1.728 1.00 83.81 83 LEU A C 1
ATOM 672 O O . LEU A 1 83 ? -5.244 -7.936 -0.792 1.00 83.81 83 LEU A O 1
ATOM 676 N N . GLU A 1 84 ? -4.496 -9.412 -2.287 1.00 84.44 84 GLU A N 1
ATOM 677 C CA . GLU A 1 84 ? -5.377 -10.487 -1.799 1.00 84.44 84 GLU A CA 1
ATOM 678 C C . GLU A 1 84 ? -5.038 -10.915 -0.368 1.00 84.44 84 GLU A C 1
ATOM 680 O O . GLU A 1 84 ? -5.937 -11.083 0.455 1.00 84.44 84 GLU A O 1
ATOM 685 N N . ALA A 1 85 ? -3.750 -11.047 -0.036 1.00 84.31 85 ALA A N 1
ATOM 686 C CA . ALA A 1 85 ? -3.317 -11.378 1.322 1.00 84.31 85 ALA A CA 1
ATOM 687 C C . ALA A 1 85 ? -3.803 -10.334 2.338 1.00 84.31 85 ALA A C 1
ATOM 689 O O . 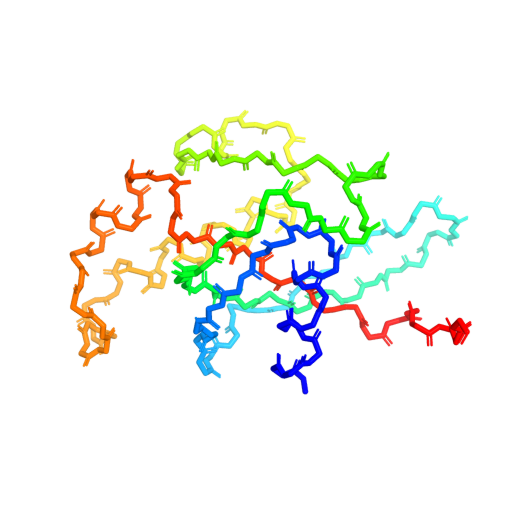ALA A 1 85 ? -4.239 -10.679 3.439 1.00 84.31 85 ALA A O 1
ATOM 690 N N . LEU A 1 86 ? -3.775 -9.061 1.943 1.00 80.81 86 LEU A N 1
ATOM 691 C CA . LEU A 1 86 ? -4.313 -7.959 2.722 1.00 80.81 86 LEU A CA 1
ATOM 692 C C . LEU A 1 86 ? -5.828 -8.059 2.902 1.00 80.81 86 LEU A C 1
ATOM 694 O O . LEU A 1 86 ? -6.312 -7.938 4.023 1.00 80.81 86 LEU A O 1
ATOM 698 N N . ILE A 1 87 ? -6.582 -8.335 1.840 1.00 80.12 87 ILE A N 1
ATOM 699 C CA . ILE A 1 87 ? -8.042 -8.480 1.918 1.00 80.12 87 ILE A CA 1
ATOM 700 C C . ILE A 1 87 ? -8.422 -9.645 2.831 1.00 80.12 87 ILE A C 1
ATOM 702 O O . ILE A 1 87 ? -9.260 -9.477 3.713 1.00 80.12 87 ILE A O 1
ATOM 706 N N . VAL A 1 88 ? -7.767 -10.799 2.684 1.00 82.50 88 VAL A N 1
ATOM 707 C CA . VAL A 1 88 ? -7.972 -11.963 3.560 1.00 82.50 88 VAL A CA 1
ATOM 708 C C . VAL A 1 88 ? -7.663 -11.610 5.016 1.00 82.50 88 VAL A C 1
ATOM 710 O O . VAL A 1 88 ? -8.393 -12.014 5.924 1.00 82.50 88 VAL A O 1
ATOM 713 N N . ARG A 1 89 ? -6.602 -10.829 5.259 1.00 77.94 89 ARG A N 1
ATOM 714 C CA . ARG A 1 89 ? -6.256 -10.354 6.602 1.00 77.94 89 ARG A CA 1
ATOM 715 C C . ARG A 1 89 ? -7.337 -9.441 7.174 1.00 77.94 89 ARG A C 1
ATOM 717 O O . ARG A 1 89 ? -7.739 -9.653 8.314 1.00 77.94 89 ARG A O 1
ATOM 724 N N . LEU A 1 90 ? -7.811 -8.474 6.392 1.00 72.81 90 LEU A N 1
ATOM 725 C CA . LEU A 1 90 ? -8.853 -7.533 6.798 1.00 72.81 90 LEU A CA 1
ATOM 726 C C . LEU A 1 90 ? -10.199 -8.234 7.020 1.00 72.81 90 LEU A C 1
ATOM 728 O O . LEU A 1 90 ? -10.924 -7.888 7.942 1.00 72.81 90 LEU A O 1
ATOM 732 N N . GLN A 1 91 ? -10.523 -9.266 6.240 1.00 71.81 91 GLN A N 1
ATOM 733 C CA . GLN A 1 91 ? -11.737 -10.065 6.418 1.00 71.81 91 GLN A CA 1
ATOM 734 C C . GLN A 1 91 ? -11.698 -10.955 7.671 1.00 71.81 91 GLN A C 1
ATOM 736 O O . GLN A 1 91 ? -12.750 -11.450 8.083 1.00 71.81 91 GLN A O 1
ATOM 741 N N . ASN A 1 92 ? -10.529 -11.158 8.298 1.00 69.38 92 ASN A N 1
ATOM 742 C CA . ASN A 1 92 ? -10.394 -12.034 9.456 1.00 69.38 92 ASN A CA 1
ATOM 743 C C . ASN A 1 92 ? -11.018 -11.414 10.729 1.00 69.38 92 ASN A C 1
ATOM 745 O O . ASN A 1 92 ? -10.497 -10.438 11.278 1.00 69.38 92 ASN A O 1
ATOM 749 N N . PRO A 1 93 ? -12.075 -12.040 11.279 1.00 55.53 93 PRO A N 1
ATOM 750 C CA . PRO A 1 93 ? -12.774 -11.596 12.478 1.00 55.53 93 PRO A CA 1
ATOM 751 C C . PRO A 1 93 ? -11.943 -11.404 13.743 1.00 55.53 93 PRO A C 1
ATOM 753 O O . PRO A 1 93 ? -12.309 -10.631 14.622 1.00 55.53 93 PRO A O 1
ATOM 756 N N . LEU A 1 94 ? -10.865 -12.165 13.882 1.00 54.69 94 LEU A N 1
ATOM 757 C CA . LEU A 1 94 ? -10.114 -12.253 15.134 1.00 54.69 94 LEU A CA 1
ATOM 758 C C . LEU A 1 94 ? -9.075 -11.134 15.273 1.00 54.69 94 LEU A C 1
ATOM 760 O O . LEU A 1 94 ? -8.449 -10.998 16.317 1.00 54.69 94 LEU A O 1
ATOM 764 N N . ARG A 1 95 ? -8.910 -10.320 14.226 1.00 55.84 95 ARG A N 1
ATOM 765 C CA . ARG A 1 95 ? -7.986 -9.179 14.152 1.00 55.84 95 ARG A CA 1
ATOM 766 C C . ARG A 1 95 ? -8.695 -7.830 14.359 1.00 55.84 95 ARG A C 1
ATOM 768 O O . ARG A 1 95 ? -8.056 -6.791 14.289 1.00 55.84 95 ARG A O 1
ATOM 775 N N . ARG A 1 96 ? -10.010 -7.858 14.624 1.00 51.06 96 ARG A N 1
ATOM 776 C CA . ARG A 1 96 ? -10.956 -6.720 14.658 1.00 51.06 96 ARG A CA 1
ATOM 777 C C . ARG A 1 96 ? -10.712 -5.659 15.741 1.00 51.06 96 ARG A C 1
ATOM 779 O O . ARG A 1 96 ? -11.402 -4.648 15.731 1.00 51.06 96 ARG A O 1
ATOM 786 N N . THR A 1 97 ? -9.820 -5.883 16.702 1.00 42.66 97 THR A N 1
ATOM 787 C CA . THR A 1 97 ? -9.812 -5.105 17.958 1.00 42.66 97 THR A CA 1
ATOM 788 C C . THR A 1 97 ? -8.852 -3.919 17.972 1.00 42.66 97 THR A C 1
ATOM 790 O O . THR A 1 97 ? -8.663 -3.310 19.023 1.00 42.66 97 THR A O 1
ATOM 793 N N . VAL A 1 98 ? -8.243 -3.559 16.844 1.00 47.41 98 VAL A N 1
ATOM 794 C CA . VAL A 1 98 ? -7.433 -2.343 16.771 1.00 47.41 98 VAL A CA 1
ATOM 795 C C . VAL A 1 98 ? -7.892 -1.536 15.563 1.00 47.41 98 VAL A C 1
ATOM 797 O O . VAL A 1 98 ? -7.809 -2.006 14.436 1.00 47.41 98 VAL A O 1
ATOM 800 N N . GLN A 1 99 ? -8.347 -0.319 15.854 1.00 44.31 99 GLN A N 1
ATOM 801 C CA . GLN A 1 99 ? -8.721 0.774 14.954 1.00 44.31 99 GLN A CA 1
ATOM 802 C C . GLN A 1 99 ? -10.217 0.889 14.595 1.00 44.31 99 GLN A C 1
ATOM 804 O O . GLN A 1 99 ? -10.834 0.047 13.951 1.00 44.31 99 GLN A O 1
ATOM 809 N N . ASN A 1 100 ? -10.791 2.000 15.069 1.00 43.28 100 ASN A N 1
ATOM 810 C CA . ASN A 1 100 ? -12.187 2.426 14.985 1.00 43.28 100 ASN A CA 1
ATOM 811 C C . ASN A 1 100 ? -12.598 2.829 13.555 1.00 43.28 100 ASN A C 1
ATOM 813 O O . ASN A 1 100 ? -12.864 3.996 13.281 1.00 43.28 100 ASN A O 1
ATOM 817 N N . GLY A 1 101 ? -12.662 1.865 12.645 1.00 52.12 101 GLY A N 1
ATOM 818 C CA . GLY A 1 101 ? -13.222 2.029 11.307 1.00 52.12 101 GLY A CA 1
ATOM 819 C C . GLY A 1 101 ? -13.660 0.669 10.787 1.00 52.12 101 GLY A C 1
ATOM 820 O O . GLY A 1 101 ? -12.924 -0.310 10.905 1.00 52.12 101 GLY A O 1
ATOM 821 N N . THR A 1 102 ? -14.880 0.556 10.269 1.00 52.75 102 THR A N 1
ATOM 822 C CA . THR A 1 102 ? -15.372 -0.726 9.759 1.00 52.75 102 THR A CA 1
ATOM 823 C C . THR A 1 102 ? -14.459 -1.181 8.619 1.00 52.75 102 THR A C 1
ATOM 825 O O . THR A 1 102 ? -14.126 -0.394 7.740 1.00 52.75 102 THR A O 1
ATOM 828 N N . ILE A 1 103 ? -14.073 -2.460 8.579 1.00 54.50 103 ILE A N 1
ATOM 829 C CA . ILE A 1 103 ? -13.266 -3.048 7.486 1.00 54.50 103 ILE A CA 1
ATOM 830 C C . ILE A 1 103 ? -13.837 -2.700 6.100 1.00 54.50 103 ILE A C 1
ATOM 832 O O . ILE A 1 103 ? -13.090 -2.474 5.152 1.00 54.50 103 ILE A O 1
ATOM 836 N N . ASN A 1 104 ? -15.163 -2.603 5.991 1.00 52.34 104 ASN A N 1
ATOM 837 C CA . ASN A 1 104 ? -15.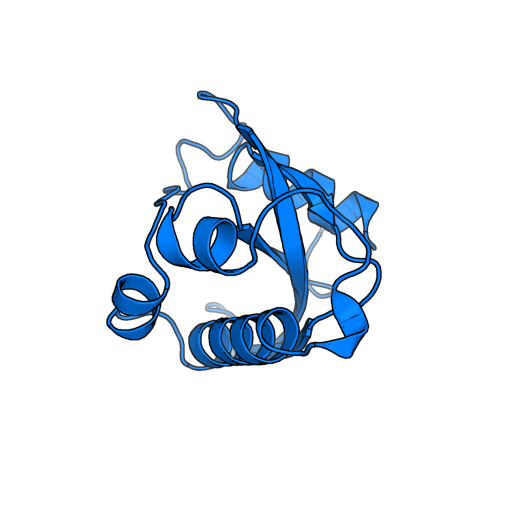834 -2.193 4.763 1.00 52.34 104 ASN A CA 1
ATOM 838 C C . ASN A 1 104 ? -15.505 -0.753 4.357 1.00 52.34 104 ASN A C 1
ATOM 840 O O . ASN A 1 104 ? -15.380 -0.497 3.168 1.00 52.34 104 ASN A O 1
ATOM 844 N N . ASP A 1 105 ? -15.318 0.165 5.299 1.00 55.06 105 ASP A N 1
ATOM 845 C CA . ASP A 1 105 ? -14.929 1.543 4.998 1.00 55.06 105 ASP A CA 1
ATOM 846 C C . ASP A 1 105 ? -13.485 1.588 4.483 1.00 55.06 105 ASP A C 1
ATOM 848 O O . ASP A 1 105 ? -13.197 2.245 3.489 1.00 55.06 105 ASP A O 1
ATOM 852 N N . LEU A 1 106 ? -12.585 0.802 5.078 1.00 58.22 106 LEU A N 1
ATOM 853 C CA . LEU A 1 106 ? -11.177 0.711 4.668 1.00 58.22 106 LEU A CA 1
ATOM 854 C C . LEU A 1 106 ? -11.002 0.098 3.270 1.00 58.22 106 LEU A C 1
ATOM 856 O O . LEU A 1 106 ? -10.190 0.564 2.474 1.00 58.22 106 LEU A O 1
ATOM 860 N N . VAL A 1 107 ? -11.774 -0.948 2.970 1.00 56.72 107 VAL A N 1
ATOM 861 C CA . VAL A 1 107 ? -11.711 -1.694 1.704 1.00 56.72 107 VAL A CA 1
ATOM 862 C C . VAL A 1 107 ? -12.439 -0.956 0.572 1.00 56.72 107 VAL A C 1
ATOM 864 O O . VAL A 1 107 ? -11.991 -1.004 -0.575 1.00 56.72 107 VAL A O 1
ATOM 867 N N . ASN A 1 108 ? -13.542 -0.258 0.873 1.00 54.50 108 ASN A N 1
ATOM 868 C CA . ASN A 1 108 ? -14.398 0.352 -0.151 1.00 54.50 108 ASN A CA 1
ATOM 869 C C . ASN A 1 108 ? -14.153 1.849 -0.378 1.00 54.50 108 ASN A C 1
ATOM 871 O O . ASN A 1 108 ? -14.464 2.337 -1.468 1.00 54.50 108 ASN A O 1
ATOM 875 N N . ASN A 1 109 ? -13.583 2.581 0.589 1.00 57.66 109 ASN A N 1
ATOM 876 C CA . ASN A 1 109 ? -13.381 4.027 0.436 1.00 57.66 109 ASN A CA 1
ATOM 877 C C . ASN A 1 109 ? -12.111 4.390 -0.342 1.00 57.66 109 ASN A C 1
ATOM 879 O O . ASN A 1 109 ? -11.917 5.562 -0.645 1.00 57.66 109 ASN A O 1
ATOM 883 N N . GLY A 1 110 ? -11.254 3.418 -0.681 1.00 56.09 110 GLY A N 1
ATOM 884 C CA . GLY A 1 110 ? -10.115 3.601 -1.592 1.00 56.09 110 GLY A CA 1
ATOM 885 C C . GLY A 1 110 ? -9.004 4.543 -1.109 1.00 56.09 110 GLY A C 1
ATOM 886 O O . GLY A 1 110 ? -8.001 4.647 -1.800 1.00 56.09 110 GLY A O 1
ATOM 887 N N . ASN A 1 111 ? -9.153 5.188 0.055 1.00 55.84 111 ASN A N 1
ATOM 888 C CA . ASN A 1 111 ? -8.293 6.284 0.527 1.00 55.84 111 ASN A CA 1
ATOM 889 C C . ASN A 1 111 ? -7.501 5.964 1.804 1.00 55.84 111 ASN A C 1
ATOM 891 O O . ASN A 1 111 ? -6.814 6.836 2.325 1.00 55.84 111 ASN A O 1
ATOM 895 N N . THR A 1 112 ? -7.640 4.762 2.367 1.00 59.91 112 THR A N 1
ATOM 896 C CA . THR A 1 112 ? -7.169 4.509 3.743 1.00 59.91 112 THR A CA 1
ATOM 897 C C . THR A 1 112 ? -6.099 3.434 3.838 1.00 59.91 112 THR A C 1
ATOM 899 O O . THR A 1 112 ? -5.512 3.268 4.903 1.00 59.91 112 THR A O 1
ATOM 902 N N . LEU A 1 113 ? -5.809 2.713 2.751 1.00 65.12 113 LEU A N 1
ATOM 903 C CA . LEU A 1 113 ? -4.847 1.621 2.807 1.00 65.12 113 LEU A CA 1
ATOM 904 C C . LEU A 1 113 ? -3.815 1.665 1.690 1.00 65.12 113 LEU A C 1
ATOM 906 O O . LEU A 1 113 ? -4.151 1.703 0.508 1.00 65.12 113 LEU A O 1
ATOM 910 N N . PHE A 1 114 ? -2.550 1.627 2.097 1.00 68.44 114 PHE A N 1
ATOM 911 C CA . PHE A 1 114 ? -1.393 1.620 1.215 1.00 68.44 114 PHE A CA 1
ATOM 912 C C . PHE A 1 114 ? -0.557 0.362 1.481 1.00 68.44 114 PHE A C 1
ATOM 914 O O . PHE A 1 114 ? -0.384 -0.049 2.630 1.00 68.44 114 PHE A O 1
ATOM 921 N N . LEU A 1 115 ? -0.056 -0.276 0.420 1.00 68.12 115 LEU A N 1
ATOM 922 C CA . LEU A 1 115 ? 0.901 -1.376 0.541 1.00 68.12 115 LEU A CA 1
ATOM 923 C C . LEU A 1 115 ? 2.303 -0.777 0.597 1.00 68.12 115 LEU A C 1
ATOM 925 O O . LEU A 1 115 ? 2.872 -0.425 -0.433 1.00 68.12 115 LEU A O 1
ATOM 929 N N . ALA A 1 116 ? 2.845 -0.651 1.806 1.00 60.84 116 ALA A N 1
ATOM 930 C CA . ALA A 1 116 ? 4.217 -0.209 1.993 1.00 60.84 116 ALA A CA 1
ATOM 931 C C . ALA A 1 116 ? 5.160 -1.378 1.690 1.00 60.84 116 ALA A C 1
ATOM 933 O O . ALA A 1 116 ? 5.056 -2.437 2.320 1.00 60.84 116 ALA A O 1
ATOM 934 N N . SER A 1 117 ? 6.064 -1.192 0.730 1.00 65.00 117 SER A N 1
ATOM 935 C CA . SER A 1 117 ? 7.098 -2.167 0.394 1.00 65.00 117 SER A CA 1
ATOM 936 C C . SER A 1 117 ? 8.457 -1.702 0.888 1.00 65.00 117 SER A C 1
ATOM 938 O O . SER A 1 117 ? 8.798 -0.552 0.656 1.00 65.00 117 SER A O 1
ATOM 940 N N . TYR A 1 118 ? 9.235 -2.598 1.492 1.00 56.50 118 TYR A N 1
ATOM 941 C CA . TYR A 1 118 ? 10.654 -2.371 1.781 1.00 56.50 118 TYR A CA 1
ATOM 942 C C . TYR A 1 118 ? 11.505 -3.369 0.987 1.00 56.50 118 TYR A C 1
ATOM 944 O O . TYR A 1 118 ? 11.275 -4.580 1.098 1.00 56.50 118 TYR A O 1
ATOM 952 N N . ASP A 1 119 ? 12.464 -2.873 0.198 1.00 58.22 119 ASP A N 1
ATOM 953 C CA . ASP A 1 119 ? 13.473 -3.690 -0.494 1.00 58.22 119 ASP A CA 1
ATOM 954 C C . ASP A 1 119 ? 14.741 -3.788 0.368 1.00 58.22 119 ASP A C 1
ATOM 956 O O . ASP A 1 119 ? 15.364 -2.784 0.709 1.00 58.22 119 ASP A O 1
ATOM 960 N N . MET A 1 120 ? 15.156 -5.013 0.704 1.00 50.53 120 MET A N 1
ATOM 961 C CA . MET A 1 120 ? 16.435 -5.251 1.392 1.00 50.53 120 MET A CA 1
ATOM 962 C C . MET A 1 120 ? 17.649 -5.191 0.446 1.00 50.53 120 MET A C 1
ATOM 964 O O . MET A 1 120 ? 18.780 -5.338 0.905 1.00 50.53 120 MET A O 1
ATOM 968 N N . GLY A 1 121 ? 17.432 -5.025 -0.864 1.00 44.19 121 GLY A N 1
ATOM 969 C CA . GLY A 1 121 ? 18.439 -5.223 -1.905 1.00 44.19 121 GLY A CA 1
ATOM 970 C C . GLY A 1 121 ? 19.164 -3.981 -2.421 1.00 44.19 121 GLY A C 1
ATOM 971 O O . GLY A 1 121 ? 20.297 -4.123 -2.871 1.00 44.19 121 GLY A O 1
ATOM 972 N N . THR A 1 122 ? 18.590 -2.776 -2.372 1.00 44.78 122 THR A N 1
ATOM 973 C CA . THR A 1 122 ? 19.272 -1.567 -2.876 1.00 44.78 122 THR A CA 1
ATOM 974 C C . THR A 1 122 ? 18.778 -0.296 -2.187 1.00 44.78 122 THR A C 1
ATOM 976 O O . THR A 1 122 ? 17.979 0.455 -2.738 1.00 44.78 122 THR A O 1
ATOM 979 N N . LYS A 1 123 ? 19.326 0.003 -1.012 1.00 36.41 123 LYS A N 1
ATOM 980 C CA . LYS A 1 123 ? 19.698 1.387 -0.697 1.00 36.41 123 LYS A CA 1
ATOM 981 C C . LYS A 1 123 ? 21.216 1.434 -0.656 1.00 36.41 123 LYS A C 1
ATOM 983 O O . LYS A 1 123 ? 21.824 1.469 0.407 1.00 36.41 123 LYS A O 1
ATOM 988 N N . THR A 1 124 ? 21.828 1.353 -1.838 1.00 30.41 124 THR A N 1
ATOM 989 C CA . THR A 1 124 ? 23.112 2.025 -2.013 1.00 30.41 124 THR A CA 1
ATOM 990 C C . THR A 1 124 ? 22.832 3.495 -1.744 1.00 30.41 124 THR A C 1
ATOM 992 O O . THR A 1 124 ? 21.866 4.049 -2.268 1.00 30.41 124 THR A O 1
ATOM 995 N N . GLU A 1 125 ? 23.611 4.031 -0.824 1.00 28.88 125 GLU A N 1
ATOM 996 C CA . GLU A 1 125 ? 23.582 5.383 -0.291 1.00 28.88 125 GLU A CA 1
ATOM 997 C C . GLU A 1 125 ? 23.294 6.438 -1.375 1.00 28.88 125 GLU A C 1
ATOM 999 O O . GLU A 1 125 ? 23.861 6.385 -2.469 1.00 28.88 125 GLU A O 1
ATOM 1004 N N . TYR A 1 126 ? 22.408 7.384 -1.051 1.00 29.16 126 TYR A N 1
ATOM 1005 C CA . TYR A 1 126 ? 22.496 8.737 -1.600 1.00 29.16 126 TYR A CA 1
ATOM 1006 C C . TYR A 1 126 ? 23.497 9.527 -0.761 1.00 29.16 126 TYR A C 1
ATOM 1008 O O . TYR A 1 126 ? 23.456 9.355 0.481 1.00 29.16 126 TYR A O 1
#

Radius of gyration: 14.61 Å; chains: 1; bounding box: 39×30×33 Å

Secondary structure (DSSP, 8-state):
-HHHHHHHHHHHH-EEEEEPSS--EEEEEE-TTTS-EEEEEEEEEEEEEE-S--TTTTT-------HHHHHHS---HHHHHHHHHHHHHHH-GGGTTSSSS-HHHHHHSSSSEEEEEEESS-----

Organism: Kalanchoe fedtschenkoi (NCBI:txid63787)

Foldseek 3Di:
DVVQLQVVCCQAFVFHADWDPDWLDWFWDQDPPDRDTWIKIWIKGFTPDGDPDHNCVVPHDDDQDALVVVCVDPDDPRVNVSSVSVLVVLPDPVNPPDDDDRSCCCRGVSPTIDTRIDTPPDPPDD

Sequence (126 aa):
MEEAAQRETSEEAGVAGELDRERLGKWCYKGKTNGISHEGYMYPLFVTDQSETWPEKNTRIRIWMKVDEARASNMPSWMKQALEALIVRLQNPLRRTVQNGTINDLVNNGNTLFLASYDMGTKTEY

InterPro domains:
  IPR000086 NUDIX hydrolase domain [PF00293] (2-85)
  IPR015797 NUDIX hydrolase-like domain superfamily [SSF55811] (2-97)

pLDDT: mean 70.17, std 13.53, range [28.88, 85.62]